Protein AF-X0SYD4-F1 (afdb_monomer_lite)

pLDDT: mean 93.92, std 5.78, range [54.69, 97.56]

Structure (mmCIF, N/CA/C/O backbone):
data_AF-X0SYD4-F1
#
_entry.id   AF-X0SYD4-F1
#
loop_
_atom_site.group_PDB
_atom_site.id
_atom_site.type_symbol
_atom_site.label_atom_id
_atom_site.label_alt_id
_atom_site.label_comp_id
_atom_site.label_asym_id
_atom_site.label_entity_id
_atom_site.label_seq_id
_atom_site.pdbx_PDB_ins_code
_atom_site.Cartn_x
_atom_site.Cartn_y
_atom_site.Cartn_z
_atom_site.occupancy
_atom_site.B_iso_or_equiv
_atom_site.auth_seq_id
_atom_site.auth_comp_id
_atom_site.auth_asym_id
_atom_site.auth_atom_id
_atom_site.pdbx_PDB_model_num
ATOM 1 N N . MET A 1 1 ? 8.215 9.400 -3.257 1.00 89.06 1 MET A N 1
ATOM 2 C CA . MET A 1 1 ? 7.625 9.150 -1.916 1.00 89.06 1 MET A CA 1
ATOM 3 C C . MET A 1 1 ? 6.859 7.827 -1.915 1.00 89.06 1 MET A C 1
ATOM 5 O O . MET A 1 1 ? 6.231 7.515 -2.920 1.00 89.06 1 MET A O 1
ATOM 9 N N . TRP A 1 2 ? 6.901 7.054 -0.821 1.00 95.38 2 TRP A N 1
ATOM 10 C CA . TRP A 1 2 ? 6.279 5.717 -0.714 1.00 95.38 2 TRP A CA 1
ATOM 11 C C . TRP A 1 2 ? 4.784 5.679 -1.061 1.00 95.38 2 TRP A C 1
ATOM 13 O O . TRP A 1 2 ? 4.339 4.737 -1.705 1.00 95.38 2 TRP A O 1
ATOM 23 N N . HIS A 1 3 ? 4.030 6.730 -0.731 1.00 95.12 3 HIS A N 1
ATOM 24 C CA . HIS A 1 3 ? 2.605 6.842 -1.071 1.00 95.12 3 HIS A CA 1
ATOM 25 C C . HIS A 1 3 ? 2.320 6.831 -2.575 1.00 95.12 3 HIS A C 1
ATOM 27 O O . HIS A 1 3 ? 1.341 6.230 -3.007 1.00 95.12 3 HIS A O 1
ATOM 33 N N . ASN A 1 4 ? 3.187 7.431 -3.393 1.00 96.06 4 ASN A N 1
ATOM 34 C CA . ASN A 1 4 ? 3.017 7.400 -4.850 1.00 96.06 4 ASN A CA 1
ATOM 35 C C . ASN A 1 4 ? 3.250 5.987 -5.397 1.00 96.06 4 ASN A C 1
ATOM 37 O O . ASN A 1 4 ? 2.517 5.537 -6.270 1.00 96.06 4 ASN A O 1
ATOM 41 N N . ARG A 1 5 ? 4.223 5.267 -4.827 1.00 96.62 5 ARG A N 1
ATOM 42 C CA . ARG A 1 5 ? 4.518 3.873 -5.184 1.00 96.62 5 ARG A CA 1
ATOM 43 C C . ARG A 1 5 ? 3.381 2.940 -4.767 1.00 96.62 5 ARG A C 1
ATOM 45 O O . ARG A 1 5 ? 2.979 2.081 -5.538 1.00 96.62 5 ARG A O 1
ATOM 52 N N . PHE A 1 6 ? 2.792 3.175 -3.594 1.00 95.88 6 PHE A N 1
ATOM 53 C CA . PHE A 1 6 ? 1.591 2.468 -3.153 1.00 95.88 6 PHE A CA 1
ATOM 54 C C . PHE A 1 6 ? 0.402 2.693 -4.097 1.00 95.88 6 PHE A C 1
ATOM 56 O O . PHE A 1 6 ? -0.256 1.732 -4.487 1.00 95.88 6 PHE A O 1
ATOM 63 N N . LYS A 1 7 ? 0.151 3.942 -4.517 1.00 95.69 7 LYS A N 1
ATOM 64 C CA . LYS A 1 7 ? -0.892 4.254 -5.510 1.00 95.69 7 LYS A CA 1
ATOM 65 C C . LYS A 1 7 ? -0.636 3.552 -6.847 1.00 95.69 7 LYS A C 1
ATOM 67 O O . LYS A 1 7 ? -1.571 2.991 -7.407 1.00 95.69 7 LYS A O 1
ATOM 72 N N . ALA A 1 8 ? 0.610 3.545 -7.324 1.00 96.44 8 ALA A N 1
ATOM 73 C CA . ALA A 1 8 ? 0.991 2.858 -8.558 1.00 96.44 8 ALA A CA 1
ATOM 74 C C . ALA A 1 8 ? 0.775 1.339 -8.461 1.00 96.44 8 ALA A C 1
ATOM 76 O O . ALA A 1 8 ? 0.167 0.758 -9.353 1.00 96.44 8 ALA A O 1
ATOM 77 N N . MET A 1 9 ? 1.194 0.718 -7.353 1.00 96.50 9 MET A N 1
ATOM 78 C CA . MET A 1 9 ? 0.955 -0.702 -7.078 1.00 96.50 9 MET A CA 1
ATOM 79 C C . MET A 1 9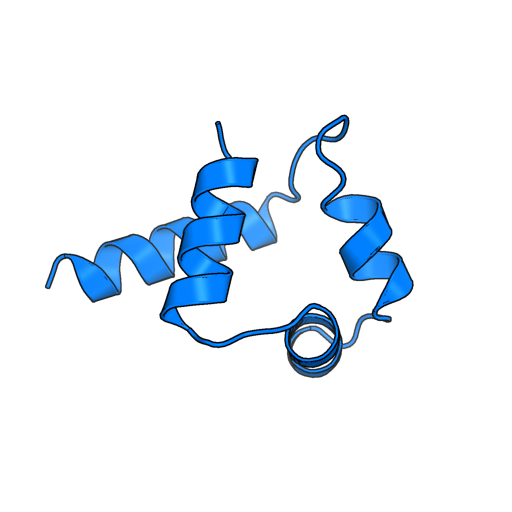 ? -0.538 -1.032 -7.068 1.00 96.50 9 MET A C 1
ATOM 81 O O . MET A 1 9 ? -0.965 -1.956 -7.752 1.00 96.50 9 MET A O 1
ATOM 85 N N . LYS A 1 10 ? -1.346 -0.257 -6.334 1.00 95.75 10 LYS A N 1
ATOM 86 C CA . LYS A 1 10 ? -2.801 -0.449 -6.304 1.00 95.75 10 LYS A CA 1
ATOM 87 C C . LYS A 1 10 ? -3.418 -0.359 -7.690 1.00 95.75 10 LYS A C 1
ATOM 89 O O . LYS A 1 10 ? -4.195 -1.226 -8.061 1.00 95.75 10 LYS A O 1
ATOM 94 N N . SER A 1 11 ? -3.063 0.680 -8.443 1.00 96.31 11 SER A N 1
ATOM 95 C CA . SER A 1 11 ? -3.602 0.893 -9.783 1.00 96.31 11 SER A CA 1
ATOM 96 C C . SER A 1 11 ? -3.206 -0.226 -10.741 1.00 96.31 11 SER A C 1
ATOM 98 O O . SER A 1 11 ? -4.051 -0.684 -11.499 1.00 96.31 11 SER A O 1
ATOM 100 N N . GLY A 1 12 ? -1.948 -0.670 -10.717 1.00 95.81 12 GLY A N 1
ATOM 101 C CA . GLY A 1 12 ? -1.473 -1.701 -11.639 1.00 95.81 12 GLY A CA 1
ATOM 102 C C . GLY A 1 12 ? -1.948 -3.112 -11.300 1.00 95.81 12 GLY A C 1
ATOM 103 O O . GLY A 1 12 ? -2.070 -3.936 -12.197 1.00 95.81 12 GLY A O 1
ATOM 104 N 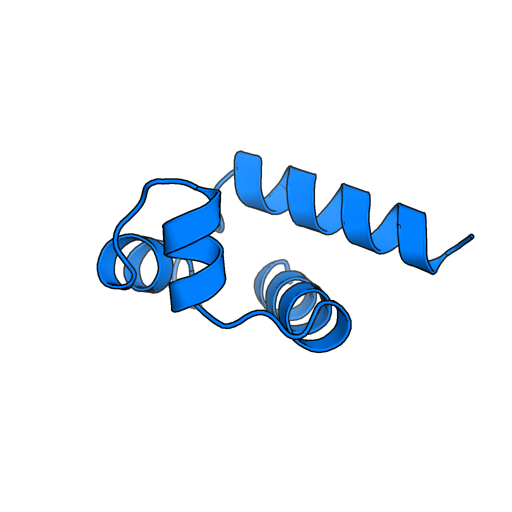N . LEU A 1 13 ? -2.279 -3.378 -10.034 1.00 95.25 13 LEU A N 1
ATOM 105 C CA . LEU A 1 13 ? -2.923 -4.626 -9.610 1.00 95.25 13 LEU A CA 1
ATOM 106 C C . LEU A 1 13 ? -4.460 -4.559 -9.628 1.00 95.25 13 LEU A C 1
ATOM 108 O O . LEU A 1 13 ? -5.106 -5.555 -9.323 1.00 95.25 13 LEU A O 1
ATOM 112 N N . GLY A 1 14 ? -5.057 -3.401 -9.931 1.00 96.44 14 GLY A N 1
ATOM 113 C CA . GLY A 1 14 ? -6.510 -3.210 -9.875 1.00 96.44 14 GLY A CA 1
ATOM 114 C C . GLY A 1 14 ? -7.109 -3.320 -8.466 1.00 96.44 14 GLY A C 1
ATOM 115 O O . GLY A 1 14 ? -8.282 -3.647 -8.333 1.00 96.44 14 GLY A O 1
ATOM 116 N N . LEU A 1 15 ? -6.324 -3.060 -7.413 1.00 95.75 15 LEU A N 1
ATOM 117 C CA . LEU A 1 15 ? -6.738 -3.252 -6.020 1.00 95.75 15 LEU A CA 1
ATOM 118 C C . LEU A 1 15 ? -7.388 -2.005 -5.412 1.00 95.75 15 LEU A C 1
ATOM 120 O O . LEU A 1 15 ? -6.871 -0.883 -5.490 1.00 95.75 15 LEU A O 1
ATOM 124 N N . THR A 1 16 ? -8.465 -2.224 -4.668 1.00 95.38 16 THR A N 1
ATOM 125 C CA . THR A 1 16 ? -9.099 -1.262 -3.765 1.00 95.38 16 THR A CA 1
ATOM 126 C C . THR A 1 16 ? -8.545 -1.389 -2.339 1.00 95.38 16 THR A C 1
ATOM 128 O O . THR A 1 16 ? -7.690 -2.220 -2.045 1.00 95.38 16 THR A O 1
ATOM 131 N N . ASN A 1 17 ? -8.981 -0.517 -1.419 1.00 92.88 17 ASN A N 1
ATOM 132 C CA . ASN A 1 17 ? -8.653 -0.713 0.002 1.00 92.88 17 ASN A CA 1
ATOM 133 C C . ASN A 1 17 ? -9.390 -1.919 0.600 1.00 92.88 17 ASN A C 1
ATOM 135 O O . ASN A 1 17 ? -8.866 -2.500 1.543 1.00 92.88 17 ASN A O 1
ATOM 139 N N . SER A 1 18 ? -10.564 -2.277 0.060 1.00 95.12 18 SER A N 1
ATOM 140 C CA . SER A 1 18 ? -11.317 -3.452 0.506 1.00 95.12 18 SER A CA 1
ATOM 141 C C . SER A 1 18 ? -10.560 -4.722 0.151 1.00 95.12 18 SER A C 1
ATOM 143 O O . SER A 1 18 ? -10.290 -5.518 1.033 1.00 95.12 18 SER A O 1
ATOM 145 N N . ASP A 1 19 ? -10.074 -4.833 -1.088 1.00 96.25 19 ASP A N 1
ATOM 146 C CA . ASP A 1 19 ? -9.311 -6.014 -1.511 1.00 96.25 19 ASP A CA 1
ATOM 147 C C . ASP A 1 19 ? -8.053 -6.206 -0.655 1.00 96.25 19 ASP A C 1
ATOM 149 O O . ASP A 1 19 ? -7.723 -7.310 -0.239 1.00 96.25 19 ASP A O 1
ATOM 153 N N . ILE A 1 20 ? -7.352 -5.113 -0.332 1.00 94.88 20 ILE A N 1
ATOM 154 C CA . ILE A 1 20 ? -6.188 -5.164 0.562 1.00 94.88 20 ILE A CA 1
ATOM 155 C C . ILE A 1 20 ? -6.601 -5.597 1.971 1.00 94.88 20 ILE A C 1
ATOM 157 O O . ILE A 1 20 ? -5.871 -6.351 2.613 1.00 94.88 20 ILE A O 1
ATOM 161 N N . ALA A 1 21 ? -7.735 -5.108 2.469 1.00 95.31 21 ALA A N 1
ATOM 162 C CA . ALA A 1 21 ? -8.271 -5.496 3.766 1.00 95.31 21 ALA A CA 1
ATOM 163 C C . ALA A 1 21 ? -8.54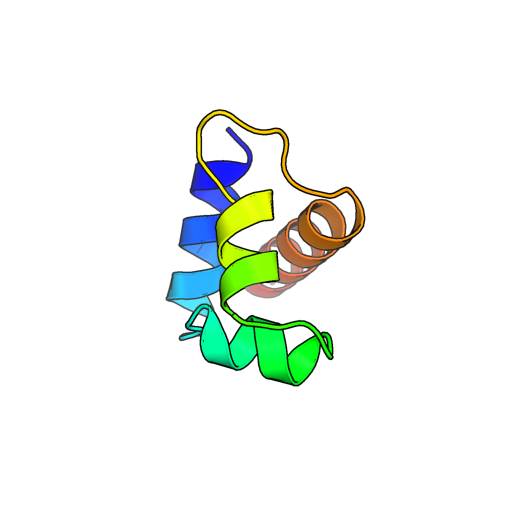7 -7.008 3.798 1.00 95.31 21 ALA A C 1
ATOM 165 O O . ALA A 1 21 ? -8.017 -7.692 4.673 1.00 95.31 21 ALA A O 1
ATOM 166 N N . ASP A 1 22 ? -9.221 -7.527 2.772 1.00 97.00 22 ASP A N 1
ATOM 167 C CA . ASP A 1 22 ? -9.560 -8.944 2.624 1.00 97.00 22 ASP A CA 1
ATOM 168 C C . ASP A 1 22 ? -8.302 -9.826 2.505 1.00 97.00 22 ASP A C 1
ATOM 170 O O . ASP A 1 22 ? -8.177 -10.825 3.211 1.00 97.00 22 ASP A O 1
ATOM 174 N N . ILE A 1 23 ? -7.311 -9.421 1.698 1.00 94.88 23 ILE A N 1
ATOM 175 C CA . ILE A 1 23 ? -6.027 -10.136 1.535 1.00 94.88 23 ILE A CA 1
ATOM 176 C C . ILE A 1 23 ? -5.230 -10.182 2.844 1.00 94.88 23 ILE A C 1
ATOM 178 O O . ILE A 1 23 ? -4.558 -11.169 3.139 1.00 94.88 23 ILE A O 1
ATOM 182 N N . THR A 1 24 ? -5.241 -9.088 3.606 1.00 92.56 24 THR A N 1
ATOM 183 C CA . THR A 1 24 ? -4.387 -8.940 4.795 1.00 92.56 24 THR A CA 1
ATOM 184 C C . THR A 1 24 ? -5.086 -9.310 6.100 1.00 92.56 24 THR A C 1
ATOM 186 O O . THR A 1 24 ? -4.450 -9.251 7.152 1.00 92.56 24 THR A O 1
ATOM 189 N N . GLY A 1 25 ? -6.374 -9.665 6.054 1.00 94.12 25 GLY A N 1
ATOM 190 C CA . GLY A 1 25 ? -7.193 -9.918 7.241 1.00 94.12 25 GLY A CA 1
ATOM 191 C C . GLY A 1 25 ? -7.426 -8.674 8.108 1.00 94.12 25 GLY A C 1
ATOM 192 O O . GLY A 1 25 ? -7.681 -8.792 9.304 1.00 94.12 25 GLY A O 1
ATOM 193 N N . ASN A 1 26 ? -7.295 -7.478 7.530 1.00 93.38 26 ASN A N 1
ATOM 194 C CA . ASN A 1 26 ? -7.547 -6.208 8.207 1.00 93.38 26 ASN A CA 1
ATOM 195 C C . ASN A 1 26 ? -8.952 -5.689 7.885 1.00 93.38 26 ASN A C 1
ATOM 197 O O . ASN A 1 26 ? -9.621 -6.180 6.985 1.00 93.38 26 ASN A O 1
ATOM 201 N N . SER A 1 27 ? -9.384 -4.631 8.573 1.00 95.00 27 SER A N 1
ATOM 202 C CA . SER A 1 27 ? -10.533 -3.839 8.126 1.00 95.00 27 SER A CA 1
ATOM 203 C C . SER A 1 27 ? -10.114 -2.780 7.101 1.00 95.00 27 SER A C 1
ATOM 205 O O . SER A 1 27 ? -8.991 -2.265 7.134 1.00 95.00 27 SER A O 1
ATOM 207 N N . SER A 1 28 ? -11.039 -2.391 6.218 1.00 93.44 28 SER A N 1
ATOM 208 C CA . SER A 1 28 ? -10.817 -1.307 5.245 1.00 93.44 28 SER A CA 1
ATOM 209 C C . SER A 1 28 ? -10.440 0.017 5.929 1.00 93.44 28 SER A C 1
ATOM 211 O O . SER A 1 28 ? -9.567 0.746 5.448 1.00 93.44 28 SER A O 1
ATOM 213 N N . ASP A 1 29 ? -11.013 0.294 7.106 1.00 94.00 29 ASP A N 1
ATOM 214 C CA . ASP A 1 29 ? -10.677 1.472 7.911 1.00 94.00 29 ASP A CA 1
ATOM 215 C C . ASP A 1 29 ? -9.260 1.416 8.487 1.00 94.00 29 ASP A C 1
ATOM 217 O O . ASP A 1 29 ? -8.557 2.430 8.482 1.00 94.00 29 ASP A O 1
ATOM 221 N N . SER A 1 30 ? -8.806 0.236 8.927 1.00 93.38 30 SER A N 1
ATOM 222 C CA . SER A 1 30 ? -7.422 0.031 9.368 1.00 93.38 30 SER A CA 1
ATOM 223 C C . SER A 1 30 ? -6.451 0.330 8.225 1.00 93.38 30 SER A C 1
ATOM 225 O O . SER A 1 30 ? -5.565 1.176 8.375 1.00 93.38 30 SER A O 1
ATOM 227 N N . VAL A 1 31 ? -6.689 -0.260 7.044 1.00 94.38 31 VAL A N 1
ATOM 228 C CA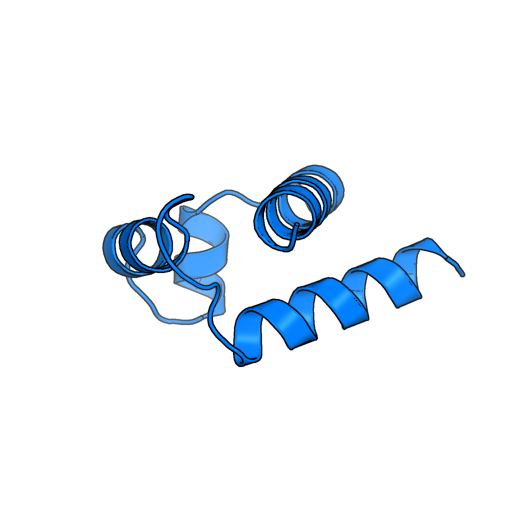 . VAL A 1 31 ? -5.889 -0.022 5.830 1.00 94.38 31 VAL A CA 1
ATOM 229 C C . VAL A 1 31 ? -5.868 1.468 5.490 1.00 94.38 31 VAL A C 1
ATOM 231 O O . VAL A 1 31 ? -4.797 2.061 5.369 1.00 94.38 31 VAL A O 1
ATOM 234 N N . LYS A 1 32 ? -7.037 2.113 5.422 1.00 93.88 32 LYS A N 1
ATOM 235 C CA . LYS A 1 32 ? -7.154 3.550 5.142 1.00 93.88 32 LYS A CA 1
ATOM 236 C C . LYS A 1 32 ? -6.374 4.397 6.148 1.00 93.88 32 LYS A C 1
ATOM 238 O O . LYS A 1 32 ? -5.695 5.335 5.734 1.00 93.88 32 LYS A O 1
ATOM 243 N N . SER A 1 33 ? -6.473 4.085 7.440 1.00 94.69 33 SER A N 1
ATOM 244 C CA . SER A 1 33 ? -5.829 4.833 8.525 1.00 94.69 33 SER A CA 1
ATOM 245 C C . SER A 1 33 ? -4.307 4.763 8.461 1.00 94.69 33 SER A C 1
ATOM 247 O O . SER A 1 33 ? -3.652 5.778 8.707 1.00 94.69 33 SER A O 1
ATOM 249 N N . VAL A 1 34 ? -3.732 3.605 8.122 1.00 92.69 34 VAL A N 1
ATOM 250 C CA . VAL A 1 34 ? -2.269 3.427 8.056 1.00 92.69 34 VAL A CA 1
ATOM 251 C C . VAL A 1 34 ? -1.665 3.894 6.731 1.00 92.69 34 VAL A C 1
ATOM 253 O O . VAL A 1 34 ? -0.472 4.176 6.673 1.00 92.69 34 VAL A O 1
ATOM 256 N N . THR A 1 35 ? -2.469 4.030 5.672 1.00 93.69 35 THR A N 1
ATOM 257 C CA . THR A 1 35 ? -2.012 4.516 4.358 1.00 93.69 35 THR A CA 1
ATOM 258 C C . THR A 1 35 ? -2.300 6.000 4.114 1.00 93.69 35 THR A C 1
ATOM 260 O O . THR A 1 35 ? -2.283 6.447 2.968 1.00 93.69 35 THR A O 1
ATOM 263 N N . GLN A 1 36 ? -2.604 6.785 5.151 1.00 93.12 36 GLN A N 1
ATOM 264 C CA . GLN A 1 36 ? -2.840 8.223 4.990 1.00 93.12 36 GLN A CA 1
ATOM 265 C C . GLN A 1 36 ? -1.557 8.959 4.553 1.00 93.12 36 GLN A C 1
ATOM 267 O O . GLN A 1 36 ? -0.481 8.635 5.057 1.00 93.12 36 GLN A O 1
ATOM 272 N N . PRO A 1 37 ? -1.635 9.980 3.673 1.00 91.19 37 PRO A N 1
ATOM 273 C CA . PRO A 1 37 ? -0.452 10.667 3.133 1.00 91.19 37 PRO A CA 1
ATOM 274 C C . PRO A 1 37 ? 0.469 11.305 4.182 1.00 91.19 37 PRO A C 1
ATOM 276 O O . PRO A 1 37 ? 1.670 11.421 3.955 1.00 91.19 37 PRO A O 1
ATOM 279 N N . ASN A 1 38 ? -0.094 11.717 5.318 1.00 92.06 38 ASN A N 1
ATOM 280 C CA . ASN A 1 38 ? 0.615 12.331 6.442 1.00 92.06 38 ASN A CA 1
ATOM 281 C C . ASN A 1 38 ? 1.240 11.311 7.410 1.00 92.06 38 ASN A C 1
ATOM 283 O O . ASN A 1 38 ? 1.844 11.713 8.401 1.00 92.06 38 ASN A O 1
ATOM 287 N N . LYS A 1 39 ? 1.091 10.008 7.151 1.00 93.19 39 LYS A N 1
ATOM 288 C CA . LYS A 1 39 ? 1.679 8.933 7.953 1.00 93.19 39 LYS A CA 1
ATOM 289 C C . LYS A 1 39 ? 2.725 8.169 7.164 1.00 93.19 39 LYS A C 1
ATOM 291 O O . LYS A 1 39 ? 2.707 8.116 5.933 1.00 93.19 39 LYS A O 1
ATOM 296 N N . GLU A 1 40 ? 3.640 7.541 7.887 1.00 94.44 40 GLU A N 1
ATOM 297 C CA . GLU A 1 40 ? 4.582 6.616 7.280 1.00 94.44 40 GLU A CA 1
ATOM 298 C C . GLU A 1 40 ? 3.883 5.300 6.908 1.00 94.44 40 GLU A C 1
ATOM 300 O O . GLU A 1 40 ? 3.141 4.728 7.703 1.00 94.44 40 GLU A O 1
ATOM 305 N N . ILE A 1 41 ? 4.150 4.800 5.698 1.00 94.44 41 ILE A N 1
ATOM 306 C CA . ILE A 1 41 ? 3.629 3.504 5.254 1.00 94.44 41 ILE A CA 1
ATOM 307 C C . ILE A 1 41 ? 4.238 2.356 6.089 1.00 94.44 41 ILE A C 1
ATOM 309 O O . ILE A 1 41 ? 5.460 2.336 6.287 1.00 94.44 41 ILE A O 1
ATOM 313 N N . PRO A 1 42 ? 3.437 1.353 6.504 1.00 94.00 42 PRO A N 1
ATOM 314 C CA . PRO A 1 42 ? 3.929 0.176 7.217 1.00 94.00 42 PRO A CA 1
ATOM 315 C C . PRO A 1 42 ? 5.046 -0.580 6.482 1.00 94.00 42 PRO A C 1
ATOM 317 O O . PRO A 1 42 ? 5.042 -0.701 5.257 1.00 94.00 42 PRO A O 1
ATOM 320 N N . ARG A 1 43 ? 5.991 -1.163 7.231 1.00 95.50 43 ARG A N 1
ATOM 321 C CA . ARG A 1 43 ? 7.148 -1.887 6.659 1.00 95.50 43 ARG A CA 1
ATOM 322 C C . ARG A 1 43 ? 6.743 -3.061 5.759 1.00 95.50 43 ARG A C 1
ATOM 324 O O . ARG A 1 43 ? 7.342 -3.240 4.704 1.00 95.50 43 ARG A O 1
ATOM 331 N N . TRP A 1 44 ? 5.710 -3.813 6.137 1.00 92.19 44 TRP A N 1
ATOM 332 C CA . TRP A 1 44 ? 5.191 -4.922 5.330 1.00 92.19 44 TRP A CA 1
AT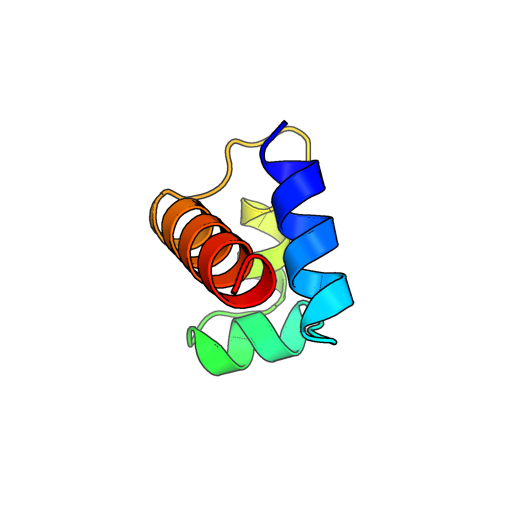OM 333 C C . TRP A 1 44 ? 4.635 -4.438 3.982 1.00 92.19 44 TRP A C 1
ATOM 335 O O . TRP A 1 44 ? 4.865 -5.065 2.952 1.00 92.19 44 TRP A O 1
ATOM 345 N N . LEU A 1 45 ? 3.989 -3.269 3.962 1.00 94.94 45 LEU A N 1
ATOM 346 C CA . LEU A 1 45 ? 3.431 -2.695 2.741 1.00 94.94 45 LEU A CA 1
ATOM 347 C C . LEU A 1 45 ? 4.538 -2.163 1.822 1.00 94.94 45 LEU A C 1
ATOM 349 O O . LEU A 1 45 ? 4.459 -2.309 0.606 1.00 94.94 45 LEU A O 1
ATOM 353 N N . LYS A 1 46 ? 5.623 -1.625 2.392 1.00 96.94 46 LYS A N 1
ATOM 354 C CA . LYS A 1 46 ? 6.829 -1.272 1.623 1.00 96.94 46 LYS A CA 1
ATOM 355 C C . LYS A 1 46 ? 7.434 -2.488 0.915 1.00 96.94 46 LYS A C 1
ATOM 357 O O . LYS A 1 46 ? 7.834 -2.364 -0.239 1.00 96.94 46 LYS A O 1
ATOM 362 N N . LEU A 1 47 ? 7.485 -3.646 1.580 1.00 97.00 47 LEU A N 1
ATOM 363 C CA . LEU A 1 47 ? 7.959 -4.889 0.964 1.00 97.00 47 LEU A CA 1
ATOM 364 C C . LEU A 1 47 ? 7.061 -5.304 -0.208 1.00 97.00 47 LEU A C 1
ATOM 366 O O . LEU A 1 47 ? 7.578 -5.557 -1.292 1.00 97.00 47 LEU A O 1
ATOM 370 N N . ALA A 1 48 ? 5.738 -5.304 -0.020 1.00 96.00 48 ALA A N 1
ATOM 371 C CA . ALA A 1 48 ? 4.783 -5.640 -1.079 1.00 96.00 48 ALA A CA 1
ATOM 372 C C . ALA A 1 48 ? 4.938 -4.735 -2.317 1.00 96.00 48 ALA A C 1
ATOM 374 O O . ALA A 1 48 ? 4.996 -5.229 -3.441 1.00 96.00 48 ALA A O 1
ATOM 375 N N . ILE A 1 49 ? 5.111 -3.424 -2.106 1.00 97.19 49 ILE A N 1
ATOM 376 C CA . ILE A 1 49 ? 5.388 -2.453 -3.177 1.00 97.19 49 ILE A CA 1
ATOM 377 C C . ILE A 1 49 ? 6.652 -2.835 -3.956 1.00 97.19 49 ILE A C 1
ATOM 379 O O . ILE A 1 49 ? 6.630 -2.871 -5.183 1.00 97.19 49 ILE A O 1
ATOM 383 N N . VAL A 1 50 ? 7.751 -3.143 -3.258 1.00 97.56 50 VAL A N 1
ATOM 384 C CA . VAL A 1 50 ? 9.021 -3.522 -3.902 1.00 97.56 50 VAL A CA 1
ATOM 385 C C . VAL A 1 50 ? 8.886 -4.826 -4.691 1.00 97.56 50 VAL A C 1
ATOM 387 O O . VAL A 1 50 ? 9.468 -4.947 -5.767 1.00 97.56 50 VAL A O 1
ATOM 390 N N . VAL A 1 51 ? 8.132 -5.801 -4.178 1.00 97.00 51 VAL A N 1
ATOM 391 C CA . VAL A 1 51 ? 7.866 -7.060 -4.890 1.00 97.00 51 VAL A CA 1
ATOM 392 C C . VAL A 1 51 ? 7.118 -6.787 -6.193 1.00 97.00 51 VAL A C 1
ATOM 394 O O . VAL A 1 51 ? 7.579 -7.225 -7.244 1.00 97.00 51 VAL A O 1
ATOM 397 N N . TYR A 1 52 ? 6.031 -6.011 -6.142 1.00 96.75 52 TYR A N 1
ATOM 398 C CA . TYR A 1 52 ? 5.269 -5.627 -7.332 1.00 96.75 52 TYR A CA 1
ATOM 399 C C . TYR A 1 52 ? 6.146 -4.925 -8.376 1.00 96.75 52 TYR A C 1
ATOM 401 O O . TYR A 1 52 ? 6.163 -5.317 -9.539 1.00 96.75 52 TYR A O 1
ATOM 409 N N . GLU A 1 53 ? 6.936 -3.933 -7.963 1.00 96.75 53 GLU A N 1
ATOM 410 C CA . GLU A 1 53 ? 7.822 -3.205 -8.877 1.00 96.75 53 GLU A CA 1
ATOM 411 C C . GLU A 1 53 ? 8.827 -4.130 -9.573 1.00 96.75 53 GLU A C 1
ATOM 413 O O . GLU A 1 53 ? 9.065 -3.995 -10.769 1.00 96.75 53 GLU A O 1
ATOM 418 N N . ARG A 1 54 ? 9.382 -5.117 -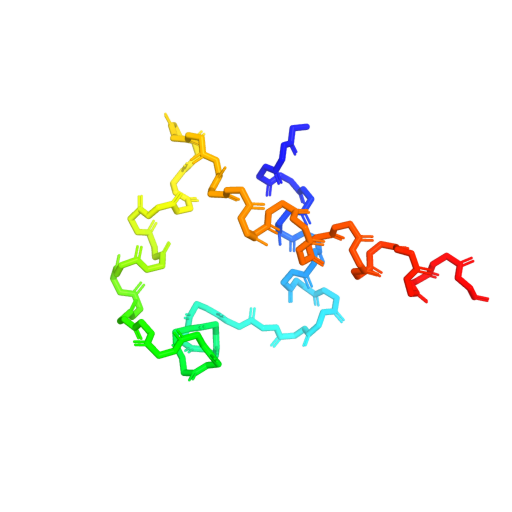8.859 1.00 96.38 54 ARG A N 1
ATOM 419 C CA . ARG A 1 54 ? 10.291 -6.112 -9.452 1.00 96.38 54 ARG A CA 1
ATOM 420 C C . ARG A 1 54 ? 9.594 -7.088 -10.397 1.00 96.38 54 ARG A C 1
ATOM 422 O O . ARG A 1 54 ? 10.268 -7.659 -11.247 1.00 96.38 54 ARG A O 1
ATOM 429 N N . MET A 1 55 ? 8.293 -7.318 -10.230 1.00 94.88 55 MET A N 1
ATOM 430 C CA . MET A 1 55 ? 7.509 -8.154 -11.141 1.00 94.88 55 MET A CA 1
ATOM 431 C C . MET A 1 55 ? 7.174 -7.421 -12.440 1.00 94.88 55 MET A C 1
ATOM 433 O O . MET A 1 55 ? 7.174 -8.055 -13.483 1.00 94.88 55 MET A O 1
ATOM 437 N N . VAL A 1 56 ? 6.935 -6.106 -12.384 1.00 91.62 56 VAL A N 1
ATOM 438 C CA . VAL A 1 56 ? 6.624 -5.277 -13.566 1.00 91.62 56 VAL A CA 1
ATOM 439 C C . VAL A 1 56 ? 7.858 -4.966 -14.418 1.00 91.62 56 VAL A C 1
ATOM 441 O O . VAL A 1 56 ? 7.733 -4.740 -15.614 1.00 91.62 56 VAL A O 1
ATOM 444 N N . VAL A 1 57 ? 9.051 -4.927 -13.818 1.00 80.44 57 VAL A N 1
ATOM 445 C CA . VAL A 1 57 ? 10.319 -4.661 -14.530 1.00 80.44 57 VAL A CA 1
ATOM 446 C C . VAL A 1 57 ? 10.844 -5.892 -15.295 1.00 80.44 57 VAL A C 1
ATOM 448 O O . VAL A 1 57 ? 11.813 -5.774 -16.043 1.00 80.44 57 VAL A O 1
ATOM 451 N N . LYS A 1 58 ? 10.230 -7.066 -15.115 1.00 54.69 58 LYS A N 1
ATOM 452 C CA . LYS A 1 58 ? 10.549 -8.283 -15.876 1.00 54.69 58 LYS A CA 1
ATOM 453 C C . LYS A 1 58 ? 9.780 -8.335 -17.186 1.00 54.69 58 LYS A C 1
ATOM 455 O O . LYS A 1 58 ? 10.390 -8.821 -18.160 1.00 54.69 58 LYS A O 1
#

Radius of gyration: 10.96 Å; chains: 1; bounding box: 22×22×25 Å

InterPro domains:
  IPR010982 Lambda repressor-like, DNA-binding domain superfamily [G3DSA:1.10.260.40] (1-58)
  IPR010982 Lambda repressor-like, DNA-binding domain superfamily [SSF47413] (1-55)

Secondary structure (DSSP, 8-state):
-HHHHHHHHHHHHT--HHHHHHHHT--HHHHHHHT-TTSPPPHHHHHHHHHHHHHHT-

Organism: NCBI:txid412755

Foldseek 3Di:
DVLVLLVVLCVVVVHDLCNVCVVVVHDSVVSCVQSDPPHDHDPVSSVVSVVSVVVVVD

Sequence (58 aa):
MWHNRFKAMKSGLGLTNSDIADITGNSSDSVKSVTQPNKEIPRWLKLAIVVYERMVVK